Protein AF-A0A411WIQ0-F1 (afdb_monomer)

InterPro domains:
  IPR059517 Cold shock protein YnaE [PF27475] (28-64)

Mean predicted aligned error: 9.11 Å

Nearest PDB structures (foldseek):
  2oxl-assembly1_B  TM=8.894E-01  e=8.210E-02  Escherichia coli
  2v6y-assembly1_A  TM=5.281E-01  e=4.830E-01  Saccharolobus solfataricus
  9cnx-assembly1_D  TM=6.781E-01  e=2.678E+00  Escherichia coli
  8adg-assembly1_D  TM=4.585E-01  e=3.014E+00  Escherichia coli K-12

Sequence (84 aa):
MNKTPQEQVNNLLKKRQASIDKAAESMLSNVLGKAVISILEKGKPLSSATLLQYLQDELSDHPKSLAASWHQYAVDYLARYSEQ

Secondary structure (DSSP, 8-state):
-PPPHHHHHHHHHHHHHHHHHHHHHHHIIIIIHHHHHHHHHTT----HHHHHHHHHHHHHH-TTSTTHHHHHHHHHHHHHHH--

Foldseek 3Di:
DDDDPVSVVVVVVVVVVVVLVVCVVVLCCPPVVVLQVVCVVVVHDDDLVSSLVSLVVCCVVCVPDPCNVSSVSVNVVSVVVVVD

Structure (mmCIF, N/CA/C/O backbone):
data_AF-A0A411WIQ0-F1
#
_entry.id   AF-A0A411WIQ0-F1
#
loop_
_atom_site.group_PDB
_atom_site.id
_atom_site.type_symbol
_atom_site.label_atom_id
_atom_site.label_alt_id
_atom_site.label_comp_id
_atom_site.label_asym_id
_atom_site.label_entity_id
_atom_site.label_seq_id
_atom_site.pdbx_PDB_ins_code
_atom_site.Cartn_x
_atom_site.Cartn_y
_atom_site.Cartn_z
_atom_site.occupancy
_atom_site.B_iso_or_equiv
_atom_site.auth_seq_id
_atom_site.auth_comp_id
_at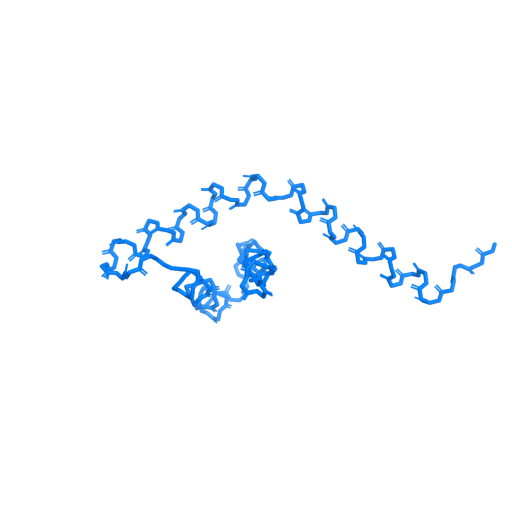om_site.auth_asym_id
_atom_site.auth_atom_id
_atom_site.pdbx_PDB_model_num
ATOM 1 N N . MET A 1 1 ? 27.984 -7.247 -28.485 1.00 49.62 1 MET A N 1
ATOM 2 C CA . MET A 1 1 ? 28.403 -7.806 -27.181 1.00 49.62 1 MET A CA 1
ATOM 3 C C . MET A 1 1 ? 27.154 -8.173 -26.398 1.00 49.62 1 MET A C 1
ATOM 5 O O . MET A 1 1 ? 26.342 -7.291 -26.137 1.00 49.62 1 MET A O 1
ATOM 9 N N . ASN A 1 2 ? 26.957 -9.460 -26.105 1.00 58.94 2 ASN A N 1
ATOM 10 C CA . ASN A 1 2 ? 25.816 -9.921 -25.312 1.00 58.94 2 ASN A CA 1
ATOM 11 C C . ASN A 1 2 ? 26.092 -9.625 -23.836 1.00 58.94 2 ASN A C 1
ATOM 13 O O . ASN A 1 2 ? 27.132 -10.025 -23.319 1.00 58.94 2 ASN A O 1
ATOM 17 N N . LYS A 1 3 ? 25.181 -8.893 -23.187 1.00 65.88 3 LYS A N 1
ATOM 18 C CA . LYS A 1 3 ? 25.258 -8.595 -21.751 1.00 65.88 3 LYS A CA 1
ATOM 19 C C . LYS A 1 3 ? 25.270 -9.898 -20.965 1.00 65.88 3 LYS A C 1
ATOM 21 O O . LYS A 1 3 ? 24.498 -10.806 -21.281 1.00 65.88 3 LYS A O 1
ATOM 26 N N . THR A 1 4 ? 26.112 -9.972 -19.943 1.00 77.69 4 THR A N 1
ATOM 27 C CA . THR A 1 4 ? 26.149 -11.140 -19.060 1.00 77.69 4 THR A CA 1
ATOM 28 C C . THR A 1 4 ? 24.801 -11.299 -18.338 1.00 77.69 4 THR A C 1
ATOM 30 O O . THR A 1 4 ? 24.120 -10.297 -18.090 1.00 77.69 4 THR A O 1
ATOM 33 N N . PRO A 1 5 ? 24.386 -12.523 -17.963 1.00 78.19 5 PRO A N 1
ATOM 34 C CA . PRO A 1 5 ? 23.148 -12.740 -17.204 1.00 78.19 5 PRO A CA 1
ATOM 35 C C . PRO A 1 5 ? 23.057 -11.866 -15.943 1.00 78.19 5 PRO A C 1
ATOM 37 O O . PRO A 1 5 ? 21.994 -11.361 -15.591 1.00 78.19 5 PRO A O 1
ATOM 40 N N . GLN A 1 6 ? 24.196 -11.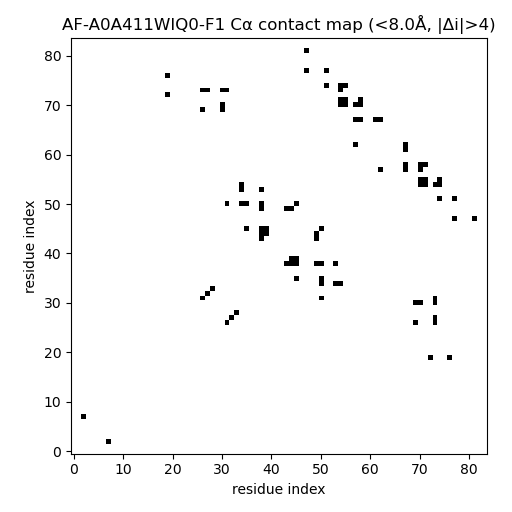596 -15.305 1.00 75.81 6 GLN A N 1
ATOM 41 C CA . GLN A 1 6 ? 24.279 -10.769 -14.103 1.00 75.81 6 GLN A CA 1
ATOM 42 C C . GLN A 1 6 ? 24.061 -9.276 -14.395 1.00 75.81 6 GLN A C 1
ATOM 44 O O . GLN A 1 6 ? 23.343 -8.593 -13.664 1.00 75.81 6 GLN A O 1
ATOM 49 N N . GLU A 1 7 ? 24.580 -8.767 -15.514 1.00 77.19 7 GLU A N 1
ATOM 50 C CA . GLU A 1 7 ? 24.246 -7.421 -15.993 1.00 77.19 7 GLU A CA 1
ATOM 51 C C . GLU A 1 7 ? 22.778 -7.297 -16.413 1.00 77.19 7 GLU A C 1
ATOM 53 O O . GLU A 1 7 ? 22.188 -6.222 -16.284 1.00 77.19 7 GLU A O 1
ATOM 58 N N . GLN A 1 8 ? 22.164 -8.367 -16.922 1.00 75.19 8 GLN A N 1
ATOM 59 C CA . GLN A 1 8 ? 20.737 -8.376 -17.245 1.00 75.19 8 GLN A CA 1
ATOM 60 C C . GLN A 1 8 ? 19.882 -8.277 -15.976 1.00 75.19 8 GLN A C 1
ATOM 62 O O . GLN A 1 8 ? 19.005 -7.416 -15.919 1.00 75.19 8 GLN A O 1
ATOM 67 N N . VAL A 1 9 ? 20.190 -9.064 -14.939 1.00 77.06 9 VAL A N 1
ATOM 68 C CA . VAL A 1 9 ? 19.514 -8.997 -13.630 1.00 77.06 9 VAL A CA 1
ATOM 69 C C . VAL A 1 9 ? 19.669 -7.613 -12.999 1.00 77.06 9 VAL A C 1
ATOM 71 O O . VAL A 1 9 ? 18.674 -6.996 -12.623 1.00 77.06 9 VAL A O 1
ATOM 74 N N . ASN A 1 10 ? 20.882 -7.056 -12.973 1.00 78.06 10 ASN A N 1
ATOM 75 C CA . ASN A 1 10 ? 21.116 -5.714 -12.433 1.00 78.06 10 ASN A CA 1
ATOM 76 C C . ASN A 1 10 ? 20.347 -4.627 -13.200 1.00 78.06 10 ASN A C 1
ATOM 78 O O . ASN A 1 10 ? 19.811 -3.694 -12.601 1.00 78.06 10 ASN A O 1
ATOM 82 N N . ASN A 1 11 ? 20.243 -4.751 -14.526 1.00 80.81 11 ASN A N 1
ATOM 83 C CA . ASN A 1 11 ? 19.439 -3.836 -15.335 1.00 80.81 11 ASN A CA 1
ATOM 84 C C . ASN A 1 11 ? 17.934 -3.986 -15.067 1.00 80.81 11 ASN A C 1
ATOM 86 O O . ASN A 1 11 ? 17.221 -2.984 -15.077 1.00 80.81 11 ASN A O 1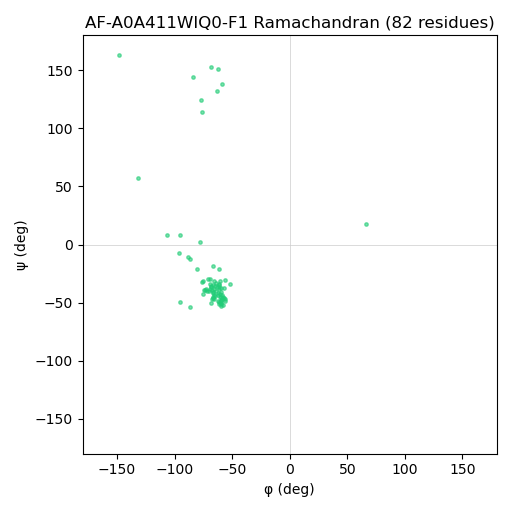
ATOM 90 N N . LEU A 1 12 ? 17.443 -5.202 -14.812 1.00 78.06 12 LEU A N 1
ATOM 91 C CA . LEU A 1 12 ? 16.048 -5.441 -14.434 1.00 78.06 12 LEU A CA 1
ATOM 92 C C . LEU A 1 12 ? 15.732 -4.840 -13.065 1.00 78.06 12 LEU A C 1
ATOM 94 O O . LEU A 1 12 ? 14.731 -4.139 -12.938 1.00 78.06 12 LEU A O 1
ATOM 98 N N . LEU A 1 13 ? 16.608 -5.030 -12.076 1.00 76.12 13 LEU A N 1
ATOM 99 C CA . LEU A 1 13 ? 16.463 -4.429 -10.750 1.00 76.12 13 LEU A CA 1
ATOM 100 C C . LEU A 1 13 ? 16.453 -2.898 -10.827 1.00 76.12 13 LEU A C 1
ATOM 102 O O . LEU A 1 13 ? 15.559 -2.270 -10.268 1.00 76.12 13 LEU A O 1
ATOM 106 N N . LYS A 1 14 ? 17.367 -2.292 -11.599 1.00 77.44 14 LYS A N 1
ATOM 107 C CA . LYS A 1 14 ? 17.382 -0.835 -11.826 1.00 77.44 14 LYS A CA 1
ATOM 108 C C . LYS A 1 14 ? 16.118 -0.328 -12.525 1.00 77.44 14 LYS A C 1
ATOM 110 O O . LYS A 1 14 ? 15.586 0.709 -12.145 1.00 77.44 14 LYS A O 1
ATOM 115 N N . LYS A 1 15 ? 15.611 -1.046 -13.533 1.00 76.19 15 LYS A N 1
ATOM 116 C CA . LYS A 1 15 ? 14.358 -0.681 -14.220 1.00 76.19 15 LYS A CA 1
ATOM 117 C C . LYS A 1 15 ? 13.140 -0.812 -13.308 1.00 76.19 15 LYS A C 1
ATOM 119 O O . LYS A 1 15 ? 12.271 0.059 -13.332 1.00 76.19 15 LYS A O 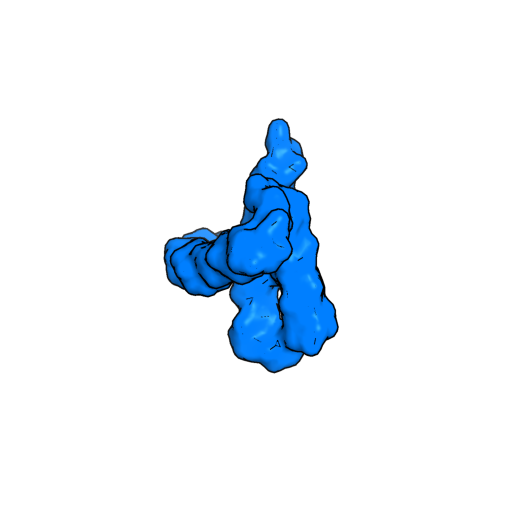1
ATOM 124 N N . ARG A 1 16 ? 13.088 -1.874 -12.497 1.00 71.56 16 ARG A N 1
ATOM 125 C CA . ARG A 1 16 ? 12.057 -2.067 -11.470 1.00 71.56 16 ARG A CA 1
ATOM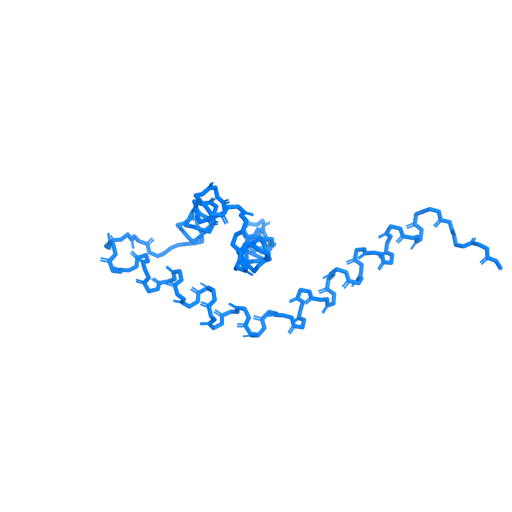 126 C C . ARG A 1 16 ? 12.096 -0.908 -10.481 1.00 71.56 16 ARG A C 1
ATOM 128 O O . ARG A 1 16 ? 11.058 -0.319 -10.217 1.00 71.56 16 ARG A O 1
ATOM 135 N N . GLN A 1 17 ? 13.293 -0.530 -10.039 1.00 70.06 17 GLN A N 1
ATOM 136 C CA . GLN A 1 17 ? 13.499 0.582 -9.125 1.00 70.06 17 GLN A CA 1
ATOM 137 C C . GLN A 1 17 ? 12.990 1.909 -9.686 1.00 70.06 17 GLN A C 1
ATOM 139 O O . GLN A 1 17 ? 12.148 2.544 -9.068 1.00 70.06 17 GLN A O 1
ATOM 144 N N . ALA A 1 18 ? 13.416 2.278 -10.893 1.00 76.12 18 ALA A N 1
ATOM 145 C CA . ALA A 1 18 ? 12.965 3.512 -11.531 1.00 76.12 18 ALA A CA 1
ATOM 146 C C . ALA A 1 18 ? 11.440 3.541 -11.753 1.00 76.12 18 ALA A C 1
ATOM 148 O O . ALA A 1 18 ? 10.824 4.603 -11.719 1.00 76.12 18 ALA A O 1
ATOM 149 N N . SER A 1 19 ? 10.823 2.375 -11.974 1.00 68.19 19 SER A N 1
ATOM 150 C CA . SER A 1 19 ? 9.366 2.259 -12.101 1.00 68.19 19 SER A CA 1
ATOM 151 C C . SER A 1 19 ? 8.661 2.448 -10.757 1.00 68.19 19 SER A C 1
ATOM 153 O O . SER A 1 19 ? 7.635 3.120 -10.719 1.00 68.19 19 SER A O 1
ATOM 155 N N . ILE A 1 20 ? 9.226 1.908 -9.671 1.00 66.50 20 ILE A N 1
ATOM 156 C CA . ILE A 1 20 ? 8.746 2.128 -8.299 1.00 66.50 20 ILE A CA 1
ATOM 157 C C . ILE A 1 20 ? 8.838 3.613 -7.952 1.00 66.50 20 ILE A C 1
ATOM 159 O O . ILE A 1 20 ? 7.842 4.184 -7.532 1.00 66.50 20 ILE A O 1
AT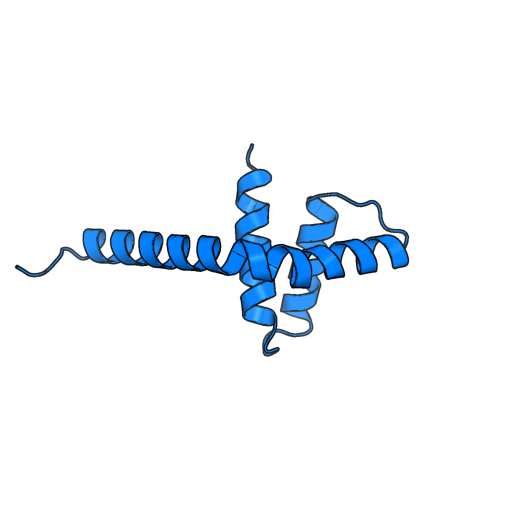OM 163 N N . ASP A 1 21 ? 9.981 4.255 -8.198 1.00 71.25 21 ASP A N 1
ATOM 164 C CA . ASP A 1 21 ? 10.194 5.668 -7.858 1.00 71.25 21 ASP A CA 1
ATOM 165 C C . ASP A 1 21 ? 9.262 6.592 -8.653 1.00 71.25 21 ASP A C 1
ATOM 167 O O . ASP A 1 21 ? 8.668 7.513 -8.099 1.00 71.25 21 ASP A O 1
ATOM 171 N N . LYS A 1 22 ? 9.048 6.303 -9.943 1.00 71.50 22 LYS A N 1
ATOM 172 C CA . LYS A 1 22 ? 8.092 7.042 -10.781 1.00 71.50 22 LYS A CA 1
ATOM 173 C C . LYS A 1 22 ? 6.639 6.829 -10.344 1.00 71.50 22 LYS A C 1
ATOM 175 O O . LYS A 1 22 ? 5.820 7.733 -10.470 1.00 71.50 22 LYS A O 1
ATOM 180 N N . ALA A 1 23 ? 6.304 5.629 -9.875 1.00 64.62 23 ALA A N 1
ATOM 181 C CA . ALA A 1 23 ? 4.971 5.308 -9.379 1.00 64.62 23 ALA A CA 1
ATOM 182 C C . ALA A 1 23 ? 4.748 5.801 -7.942 1.00 64.62 23 ALA A C 1
ATOM 184 O O . ALA A 1 23 ? 3.596 5.982 -7.559 1.00 64.62 23 ALA A O 1
ATOM 185 N N . ALA A 1 24 ? 5.813 6.041 -7.170 1.00 66.00 24 ALA A N 1
ATOM 186 C CA . ALA A 1 24 ? 5.750 6.348 -5.748 1.00 66.00 24 ALA A CA 1
ATOM 187 C C . ALA A 1 24 ? 4.872 7.566 -5.462 1.00 66.00 24 ALA A C 1
ATOM 189 O O . ALA A 1 24 ? 3.964 7.446 -4.654 1.00 66.00 24 ALA A O 1
ATOM 190 N N . GLU A 1 25 ? 5.040 8.693 -6.161 1.00 64.62 25 GLU A N 1
ATOM 191 C CA . GLU A 1 25 ? 4.205 9.888 -5.933 1.00 64.62 25 GLU A CA 1
ATOM 192 C C . GLU A 1 25 ? 2.706 9.614 -6.129 1.00 64.62 25 GLU A C 1
ATOM 194 O O . GLU A 1 25 ? 1.886 9.980 -5.290 1.00 64.62 25 GLU A O 1
ATOM 199 N N . SER A 1 26 ? 2.334 8.912 -7.203 1.00 66.06 26 SER A N 1
ATOM 200 C CA . SER A 1 26 ? 0.927 8.587 -7.485 1.00 66.06 26 SER A CA 1
ATOM 201 C C . SER A 1 26 ? 0.381 7.472 -6.582 1.00 66.06 26 SER A C 1
ATOM 203 O O . SER A 1 26 ? -0.804 7.455 -6.244 1.00 66.06 26 SER A O 1
ATOM 205 N N . MET A 1 27 ? 1.240 6.539 -6.173 1.00 66.88 27 MET A N 1
ATOM 206 C CA . MET A 1 27 ? 0.916 5.431 -5.277 1.00 66.88 27 MET A CA 1
ATOM 207 C C . MET A 1 27 ? 0.751 5.894 -3.829 1.00 66.88 27 MET A C 1
ATOM 209 O O . MET A 1 27 ? -0.143 5.415 -3.134 1.00 66.88 27 MET A O 1
ATOM 213 N N . LEU A 1 28 ? 1.595 6.824 -3.376 1.00 66.50 28 LEU A N 1
ATOM 214 C CA . LEU A 1 28 ? 1.630 7.336 -2.008 1.00 66.50 28 LEU A CA 1
ATOM 215 C C . LEU A 1 28 ? 0.290 7.969 -1.635 1.00 66.50 28 LEU A C 1
ATOM 217 O O . LEU A 1 28 ? -0.317 7.586 -0.637 1.00 66.50 28 LEU A O 1
ATOM 221 N N . SER A 1 29 ? -0.232 8.875 -2.460 1.00 64.50 29 SER A N 1
ATOM 222 C CA . SER A 1 29 ? -1.509 9.530 -2.156 1.00 64.50 29 SER A CA 1
ATOM 223 C C . SER A 1 29 ? -2.714 8.596 -2.288 1.00 64.50 29 SER A C 1
ATOM 225 O O . SER A 1 29 ? -3.700 8.780 -1.581 1.00 64.50 29 SER A O 1
ATOM 227 N N . ASN A 1 30 ? -2.658 7.594 -3.172 1.00 76.75 30 ASN A N 1
ATOM 228 C CA . ASN A 1 30 ? -3.832 6.787 -3.499 1.00 76.75 30 ASN A CA 1
ATOM 229 C C . ASN A 1 30 ? -3.906 5.488 -2.688 1.00 76.75 30 ASN A C 1
ATOM 231 O O . ASN A 1 30 ? -4.939 5.195 -2.104 1.00 76.75 30 ASN A O 1
ATOM 235 N N . VAL A 1 31 ? -2.823 4.715 -2.620 1.00 83.56 31 VAL A N 1
ATOM 236 C CA . VAL A 1 31 ? -2.788 3.439 -1.892 1.00 83.56 31 VAL A CA 1
ATOM 237 C C . VAL A 1 31 ? -2.447 3.658 -0.427 1.00 83.56 31 VAL A C 1
ATOM 239 O O . VAL A 1 31 ? -3.209 3.249 0.445 1.00 83.56 31 VAL A O 1
ATOM 242 N N . LEU A 1 32 ? -1.336 4.341 -0.143 1.00 82.44 32 LEU A N 1
ATOM 243 C CA . LEU A 1 32 ? -0.913 4.556 1.242 1.00 82.44 32 LEU A CA 1
ATOM 244 C C . LEU A 1 32 ? -1.856 5.526 1.960 1.00 82.44 32 LEU A C 1
ATOM 246 O O . LEU A 1 32 ? -2.257 5.248 3.085 1.00 82.44 32 LEU A O 1
ATOM 250 N N . GLY A 1 33 ? -2.310 6.590 1.291 1.00 83.31 33 GLY A N 1
ATOM 251 C CA . GLY A 1 33 ? -3.332 7.495 1.827 1.00 83.31 33 GLY A CA 1
ATOM 252 C C . GLY A 1 33 ? -4.641 6.786 2.200 1.00 83.31 33 GLY A C 1
ATOM 253 O O . GLY A 1 33 ? -5.148 6.982 3.304 1.00 83.31 33 GLY A O 1
ATOM 254 N N . LYS A 1 34 ? -5.163 5.908 1.329 1.00 85.94 34 LYS A N 1
ATOM 255 C CA . LYS A 1 34 ? -6.367 5.113 1.636 1.00 85.94 34 LYS A CA 1
ATOM 256 C C . LYS A 1 34 ? -6.129 4.124 2.769 1.00 85.94 34 LYS A C 1
ATOM 258 O O . LYS A 1 34 ? -6.955 4.052 3.670 1.00 85.94 34 LYS A O 1
ATOM 263 N N . ALA A 1 35 ? -4.994 3.426 2.766 1.00 88.25 35 ALA A N 1
ATOM 264 C CA . ALA A 1 35 ? -4.642 2.497 3.835 1.00 88.25 35 ALA A CA 1
ATOM 265 C C . ALA A 1 35 ? -4.581 3.205 5.199 1.00 88.25 35 ALA A C 1
ATOM 267 O O . ALA A 1 35 ? -5.141 2.706 6.170 1.00 88.25 35 ALA A O 1
ATOM 268 N N . VAL A 1 36 ? -3.977 4.400 5.269 1.00 89.25 36 VAL A N 1
ATOM 269 C CA . VAL A 1 36 ? -3.949 5.223 6.490 1.00 89.25 36 VAL A CA 1
ATOM 270 C C . VAL A 1 36 ? -5.366 5.545 6.965 1.00 89.25 36 VAL A C 1
ATOM 272 O O . VAL A 1 36 ? -5.682 5.292 8.126 1.00 89.25 36 VAL A O 1
ATOM 275 N N . ILE A 1 37 ? -6.225 6.065 6.082 1.00 88.94 37 ILE A N 1
ATOM 276 C CA . ILE A 1 37 ? -7.609 6.417 6.431 1.00 88.94 37 ILE A CA 1
ATOM 277 C C . ILE A 1 37 ? -8.364 5.179 6.929 1.00 88.94 37 ILE A C 1
ATOM 279 O O . ILE A 1 37 ? -8.912 5.206 8.027 1.00 88.94 37 ILE A O 1
ATOM 283 N N . SER A 1 38 ? -8.316 4.066 6.194 1.00 89.50 38 SER A N 1
ATOM 284 C CA . SER A 1 38 ? -9.016 2.832 6.564 1.00 89.50 38 SER A CA 1
ATOM 285 C C . SER A 1 38 ? -8.509 2.208 7.869 1.00 89.50 38 SER A C 1
ATOM 287 O O . SER A 1 38 ? -9.290 1.610 8.608 1.00 89.50 38 SER A O 1
ATOM 289 N N . ILE A 1 39 ? -7.218 2.335 8.187 1.00 91.00 39 ILE A N 1
ATOM 290 C CA . ILE A 1 39 ? -6.655 1.897 9.474 1.00 91.00 39 ILE A CA 1
ATOM 291 C C . ILE A 1 39 ? -7.214 2.744 10.620 1.00 91.00 39 ILE A C 1
ATOM 293 O O . ILE A 1 39 ? -7.645 2.188 11.635 1.00 91.00 39 ILE A O 1
ATOM 297 N N . LEU A 1 40 ? -7.242 4.068 10.445 1.00 88.75 40 LEU A N 1
ATOM 298 C CA . LEU A 1 40 ? -7.746 5.006 11.447 1.00 88.75 40 LEU A CA 1
ATOM 299 C C . LEU A 1 40 ? -9.258 4.853 11.668 1.00 88.75 40 LEU A C 1
ATOM 301 O O . LEU A 1 40 ? -9.698 4.824 12.814 1.00 88.75 40 LEU A O 1
ATOM 305 N N . GLU A 1 41 ? -10.046 4.673 10.605 1.00 91.94 41 GLU A N 1
ATOM 306 C CA . GLU A 1 41 ? -11.493 4.412 10.686 1.00 91.94 41 GLU A CA 1
ATOM 307 C C . GLU A 1 41 ? -11.812 3.114 11.438 1.00 91.94 41 GLU A C 1
ATOM 309 O O . GLU A 1 41 ? -12.796 3.037 12.171 1.00 91.94 41 GLU A O 1
ATOM 314 N N . LYS A 1 42 ? -10.948 2.098 11.313 1.00 89.00 42 LYS A N 1
ATOM 315 C CA . LYS A 1 42 ? -11.048 0.836 12.063 1.00 89.00 42 LYS A CA 1
ATOM 316 C C . LYS A 1 42 ? -10.550 0.954 13.512 1.00 89.00 42 LYS A C 1
ATOM 318 O O . LYS A 1 42 ? -10.509 -0.055 14.214 1.00 89.00 42 LYS A O 1
ATOM 323 N N . GLY A 1 43 ? -10.136 2.145 13.955 1.00 89.44 43 GLY A N 1
ATOM 324 C CA . GLY A 1 43 ? -9.615 2.393 15.302 1.00 89.44 43 GLY A CA 1
ATOM 325 C C . GLY A 1 43 ? -8.284 1.693 15.591 1.00 89.44 43 GLY A C 1
ATOM 326 O O . GLY A 1 43 ? -7.923 1.515 16.754 1.00 89.44 43 GLY A O 1
ATOM 327 N N . LYS A 1 44 ? -7.559 1.254 14.554 1.00 87.75 44 LYS A N 1
ATOM 328 C CA . LYS A 1 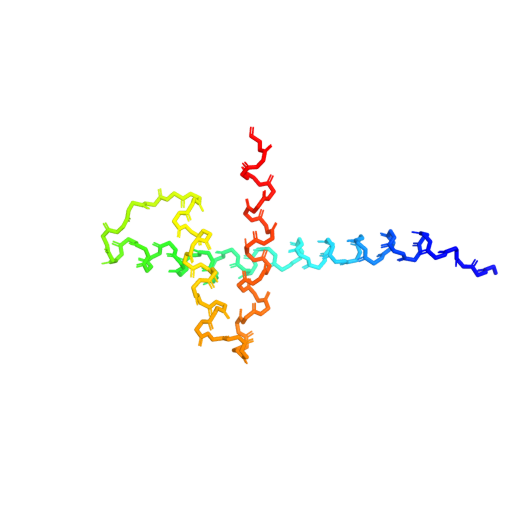44 ? -6.263 0.592 14.715 1.00 87.75 44 LYS A CA 1
ATOM 329 C C . LYS A 1 44 ? -5.150 1.642 14.837 1.00 87.75 44 LYS A C 1
ATOM 331 O O . LYS A 1 44 ? -5.203 2.671 14.162 1.00 87.75 44 LYS A O 1
ATOM 336 N N . PRO A 1 45 ? -4.112 1.392 15.653 1.00 87.62 45 PRO A N 1
ATOM 337 C CA . PRO A 1 45 ? -2.981 2.304 15.759 1.00 87.62 45 PRO A CA 1
ATOM 338 C C . PRO A 1 45 ? -2.244 2.397 14.420 1.00 87.62 45 PRO A C 1
ATOM 340 O O . PRO A 1 45 ? -1.924 1.376 13.800 1.00 87.62 45 PRO A O 1
ATOM 343 N N . LEU A 1 46 ? -1.952 3.624 13.986 1.00 88.62 46 LEU A N 1
ATOM 344 C CA . LEU A 1 46 ? -1.185 3.856 12.771 1.00 88.62 46 LEU A CA 1
ATOM 345 C C . LEU A 1 46 ? 0.299 3.583 13.034 1.00 88.62 46 LEU A C 1
ATOM 347 O O . LEU A 1 46 ? 0.949 4.287 13.801 1.00 88.62 46 LEU A O 1
ATOM 351 N N . SER A 1 47 ? 0.827 2.550 12.387 1.00 87.94 47 SER A N 1
ATOM 352 C CA . SER A 1 47 ? 2.242 2.186 12.423 1.00 87.94 47 SER A CA 1
ATOM 353 C C . SER A 1 47 ? 2.648 1.555 11.093 1.00 87.94 47 SER A C 1
ATOM 355 O O . SER A 1 47 ? 1.784 1.089 10.342 1.00 87.94 47 SER A O 1
ATOM 357 N N . SER A 1 48 ? 3.951 1.484 10.814 1.00 84.62 48 SER A N 1
ATOM 358 C CA . SER A 1 48 ? 4.471 0.788 9.629 1.00 84.62 48 SER A CA 1
ATOM 359 C C . SER A 1 48 ? 4.026 -0.677 9.585 1.00 84.62 48 SER A C 1
ATOM 361 O O . SER A 1 48 ? 3.667 -1.173 8.522 1.00 84.62 48 SER A O 1
ATOM 363 N N . ALA A 1 49 ? 3.967 -1.349 10.742 1.00 87.50 49 ALA A N 1
ATOM 364 C CA . ALA A 1 49 ? 3.489 -2.726 10.847 1.00 87.50 49 ALA A CA 1
ATOM 365 C C . ALA A 1 49 ? 2.000 -2.844 10.489 1.00 87.50 49 ALA A C 1
ATOM 367 O O . ALA A 1 49 ? 1.613 -3.725 9.726 1.00 87.50 49 ALA A O 1
ATOM 368 N N . THR A 1 50 ? 1.164 -1.925 10.981 1.00 89.81 50 THR A N 1
ATOM 369 C CA . THR A 1 50 ? -0.274 -1.918 10.673 1.00 89.81 50 THR A CA 1
ATOM 370 C C . THR A 1 50 ? -0.534 -1.637 9.191 1.00 89.81 50 THR A C 1
ATOM 372 O O . THR A 1 50 ? -1.428 -2.240 8.602 1.00 89.81 50 THR A O 1
ATOM 375 N N . LEU A 1 51 ? 0.255 -0.746 8.579 1.00 89.69 51 LEU A N 1
ATOM 376 C CA . LEU A 1 51 ? 0.192 -0.444 7.146 1.00 89.69 51 LEU A CA 1
ATOM 377 C C . LEU A 1 51 ? 0.605 -1.641 6.288 1.00 89.69 51 LEU A C 1
ATOM 379 O O . LEU A 1 51 ? -0.102 -1.981 5.343 1.00 89.69 51 LEU A O 1
ATOM 383 N N . LEU A 1 52 ? 1.715 -2.296 6.633 1.00 90.38 52 LEU A N 1
ATOM 384 C CA . LEU A 1 52 ? 2.173 -3.505 5.948 1.00 90.38 52 LEU A CA 1
ATOM 385 C C . LEU A 1 52 ? 1.127 -4.614 6.023 1.00 90.38 52 LEU A C 1
ATOM 387 O O . LEU A 1 52 ? 0.774 -5.172 4.987 1.00 90.38 52 LEU A O 1
ATOM 391 N N . GLN A 1 53 ? 0.592 -4.878 7.218 1.00 91.25 53 GLN A N 1
ATOM 392 C CA . GLN A 1 53 ? -0.444 -5.891 7.400 1.00 91.25 53 GLN A CA 1
ATOM 393 C C . GLN A 1 53 ? -1.680 -5.574 6.552 1.00 91.25 53 GLN A C 1
ATOM 395 O O . GLN A 1 53 ? -2.153 -6.439 5.829 1.00 91.25 53 GLN A O 1
ATOM 400 N N . TYR A 1 54 ? -2.159 -4.325 6.573 1.00 92.06 54 TYR A N 1
ATOM 401 C CA . TYR A 1 54 ? -3.311 -3.912 5.768 1.00 92.06 54 TYR A CA 1
ATOM 402 C C . TYR A 1 54 ? -3.101 -4.189 4.272 1.00 92.06 54 TYR A C 1
ATOM 404 O O . TYR A 1 54 ? -3.972 -4.740 3.607 1.00 92.06 54 TYR A O 1
ATOM 412 N N . LEU A 1 55 ? -1.935 -3.827 3.733 1.00 91.06 55 LEU A N 1
ATOM 413 C CA . LEU A 1 55 ? -1.628 -4.026 2.315 1.00 91.06 55 LEU A CA 1
ATOM 414 C C . LEU A 1 55 ? -1.468 -5.509 1.953 1.00 91.06 55 LEU A C 1
ATOM 416 O O . LEU A 1 55 ? -1.829 -5.911 0.848 1.00 91.06 55 LEU A O 1
ATOM 420 N N . GLN A 1 56 ? -0.933 -6.318 2.868 1.00 91.31 56 GLN A N 1
ATOM 421 C CA . GLN A 1 56 ? -0.829 -7.768 2.699 1.00 91.31 56 GLN A CA 1
ATOM 422 C C . GLN A 1 56 ? -2.203 -8.448 2.736 1.00 91.31 56 GLN A C 1
ATOM 424 O O . GLN A 1 56 ? -2.445 -9.355 1.937 1.00 91.31 56 GLN A O 1
ATOM 429 N N . ASP A 1 57 ? -3.105 -7.983 3.601 1.00 91.81 57 ASP A N 1
ATOM 430 C CA . ASP A 1 57 ? -4.493 -8.447 3.656 1.00 91.81 57 ASP A CA 1
ATOM 431 C C . ASP A 1 57 ? -5.204 -8.132 2.326 1.00 91.81 57 ASP A C 1
ATOM 433 O O . ASP A 1 57 ? -5.735 -9.034 1.686 1.00 91.81 57 ASP A O 1
ATOM 437 N N . GLU A 1 58 ? -5.099 -6.897 1.817 1.00 90.38 58 GLU A N 1
ATOM 438 C CA . GLU A 1 58 ? -5.673 -6.497 0.517 1.00 90.38 58 GLU A CA 1
ATOM 439 C C . GLU A 1 58 ? -5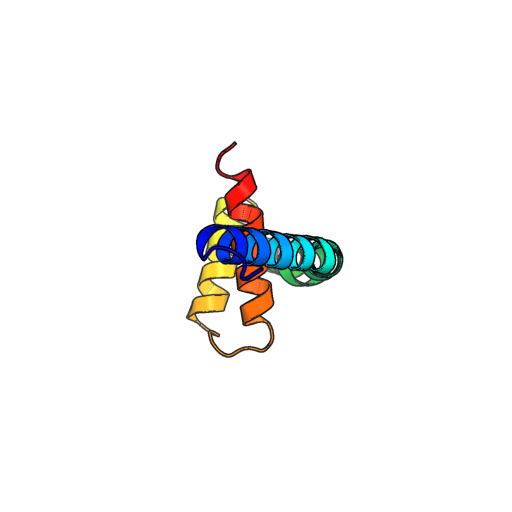.125 -7.318 -0.665 1.00 90.38 58 GLU A C 1
ATOM 441 O O . GLU A 1 58 ? -5.852 -7.642 -1.607 1.00 90.38 58 GLU A O 1
ATOM 446 N N . LEU A 1 59 ? -3.837 -7.673 -0.640 1.00 90.75 59 LEU A N 1
ATOM 447 C CA . LEU A 1 59 ? -3.230 -8.554 -1.644 1.00 90.75 59 LEU A CA 1
ATOM 448 C C . LEU A 1 59 ? -3.753 -9.990 -1.552 1.00 90.75 59 LEU A C 1
ATOM 450 O O . LEU A 1 59 ? -3.910 -10.644 -2.584 1.00 90.75 59 LEU A O 1
ATOM 454 N N . SER A 1 60 ? -4.008 -10.472 -0.337 1.00 90.50 60 SER A N 1
ATOM 455 C CA . SER A 1 60 ? -4.490 -11.830 -0.080 1.00 90.50 60 SER A CA 1
ATOM 456 C C . SER A 1 60 ? -5.971 -11.977 -0.428 1.00 90.50 60 SER A C 1
ATOM 458 O O . SER A 1 60 ? -6.355 -12.949 -1.081 1.00 90.50 60 SER A O 1
ATOM 460 N N . ASP A 1 61 ? -6.783 -10.984 -0.067 1.00 90.69 61 ASP A N 1
ATOM 461 C CA . ASP A 1 61 ? -8.225 -10.957 -0.313 1.00 90.69 61 ASP A CA 1
ATOM 462 C C . ASP A 1 61 ? -8.546 -10.635 -1.780 1.00 90.69 61 ASP A C 1
ATOM 464 O O . ASP A 1 61 ? -9.527 -11.132 -2.350 1.00 90.69 61 ASP A O 1
ATOM 468 N N . HIS A 1 62 ? -7.709 -9.820 -2.432 1.00 88.31 62 HIS A N 1
ATOM 469 C CA . HIS A 1 62 ? -7.938 -9.333 -3.792 1.00 88.31 62 HIS A CA 1
ATOM 470 C C . HIS A 1 62 ? -6.713 -9.480 -4.721 1.00 88.31 62 HIS A C 1
ATOM 472 O O . HIS A 1 62 ? -6.307 -8.511 -5.377 1.00 88.31 62 HIS A O 1
ATOM 478 N N . PRO A 1 63 ? -6.171 -10.702 -4.909 1.00 84.75 63 PRO A N 1
ATOM 479 C CA . PRO A 1 63 ? -4.899 -10.932 -5.609 1.00 84.75 63 PRO A CA 1
ATOM 480 C C . PRO A 1 63 ? -4.931 -10.590 -7.105 1.00 84.75 63 PRO A C 1
ATOM 482 O O . PRO A 1 63 ? -3.890 -10.423 -7.735 1.00 84.75 63 PRO A O 1
ATOM 485 N N . LYS A 1 64 ? -6.126 -10.499 -7.700 1.00 85.50 64 LYS A N 1
ATOM 486 C CA . LYS A 1 64 ? -6.332 -10.168 -9.120 1.00 85.50 64 LYS A CA 1
ATOM 487 C C . LYS A 1 64 ? -6.864 -8.750 -9.340 1.00 85.50 64 LYS A C 1
ATOM 489 O O . LYS A 1 64 ? -7.261 -8.428 -10.459 1.00 85.50 64 LYS A O 1
ATOM 494 N N . SER A 1 65 ? -6.938 -7.916 -8.300 1.00 83.38 65 SER A N 1
ATOM 495 C CA . SER A 1 65 ? -7.440 -6.552 -8.471 1.00 83.38 65 SER A CA 1
ATOM 496 C C . SER A 1 65 ? -6.470 -5.711 -9.301 1.00 83.38 65 SER A C 1
ATOM 498 O O . SER A 1 65 ? -5.257 -5.918 -9.281 1.00 83.38 65 SER A O 1
ATOM 500 N N . LEU A 1 66 ? -6.998 -4.703 -9.996 1.00 76.62 66 LEU A N 1
ATOM 501 C CA . LEU A 1 66 ? -6.175 -3.722 -10.714 1.00 76.62 66 LEU A CA 1
ATOM 502 C C . LEU A 1 66 ? -5.246 -2.938 -9.769 1.00 76.62 66 LEU A C 1
ATOM 504 O O . LEU A 1 66 ? -4.241 -2.386 -10.212 1.00 76.62 66 LEU A O 1
ATOM 508 N N . ALA A 1 67 ? -5.576 -2.903 -8.474 1.00 80.81 67 ALA A N 1
ATOM 509 C CA . ALA A 1 67 ? -4.775 -2.278 -7.432 1.00 80.81 67 ALA A CA 1
ATOM 510 C C . ALA A 1 67 ? -3.725 -3.226 -6.826 1.00 80.81 67 ALA A C 1
ATOM 512 O O . ALA A 1 67 ? -2.839 -2.749 -6.128 1.00 80.81 67 ALA A O 1
ATOM 513 N N . ALA A 1 68 ? -3.760 -4.535 -7.106 1.00 84.88 68 ALA A N 1
ATOM 514 C CA . ALA A 1 68 ? -2.849 -5.507 -6.498 1.00 84.88 68 ALA A CA 1
ATOM 515 C C . ALA A 1 68 ? -1.374 -5.189 -6.796 1.00 84.88 68 ALA A C 1
ATOM 517 O O . ALA A 1 68 ? -0.535 -5.219 -5.903 1.00 84.88 68 ALA A O 1
ATOM 518 N N . SER A 1 69 ? -1.046 -4.783 -8.024 1.00 82.56 69 SER A N 1
ATOM 519 C CA . SER A 1 69 ? 0.318 -4.347 -8.360 1.00 82.56 69 SER A CA 1
ATOM 520 C C . SER A 1 69 ? 0.756 -3.120 -7.554 1.00 82.56 69 SER A C 1
ATOM 522 O O . SER A 1 69 ? 1.906 -3.039 -7.131 1.00 82.56 69 SER A O 1
ATOM 524 N N . TRP A 1 70 ? -0.165 -2.194 -7.284 1.00 8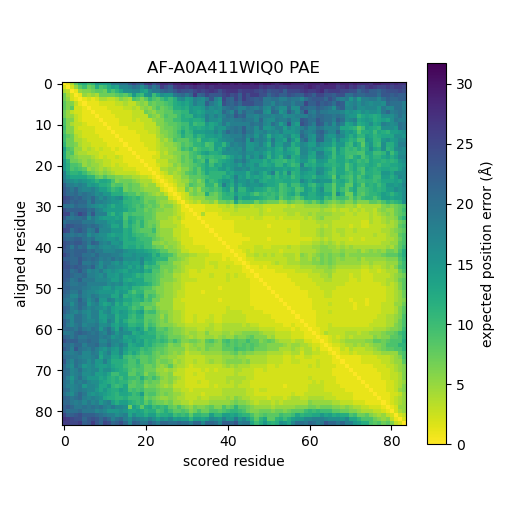3.56 70 TRP A N 1
ATOM 525 C CA . TRP A 1 70 ? 0.091 -1.004 -6.477 1.00 83.56 70 TRP A CA 1
ATOM 526 C C . TRP A 1 70 ? 0.219 -1.324 -4.983 1.00 83.56 70 TRP A C 1
ATOM 528 O O . TRP A 1 70 ? 1.107 -0.785 -4.328 1.00 83.56 70 TRP A O 1
ATOM 538 N N . HIS A 1 71 ? -0.597 -2.238 -4.450 1.00 87.62 71 HIS A N 1
ATOM 539 C CA . HIS A 1 71 ? -0.438 -2.748 -3.086 1.00 87.62 71 HIS A CA 1
ATOM 540 C C . HIS A 1 71 ? 0.918 -3.441 -2.915 1.00 87.62 71 HIS A C 1
ATOM 542 O O . HIS A 1 71 ? 1.623 -3.165 -1.947 1.00 87.62 71 HIS A O 1
ATOM 548 N N . GLN A 1 72 ? 1.344 -4.251 -3.891 1.00 86.12 72 GLN A N 1
ATOM 549 C CA . GLN A 1 72 ? 2.660 -4.893 -3.864 1.00 86.12 72 GLN A CA 1
ATOM 550 C C . GLN A 1 72 ? 3.801 -3.870 -3.881 1.00 86.12 72 GLN A C 1
ATOM 552 O O . GLN A 1 72 ? 4.756 -4.004 -3.120 1.00 86.12 72 GLN A O 1
ATOM 557 N N . TYR A 1 73 ? 3.710 -2.828 -4.710 1.00 84.44 73 TYR A N 1
ATOM 558 C CA . TYR A 1 73 ? 4.709 -1.760 -4.709 1.00 84.44 73 TYR A CA 1
ATOM 559 C C . TYR A 1 73 ? 4.758 -1.002 -3.377 1.00 84.44 73 TYR A C 1
ATOM 561 O O . TYR A 1 73 ? 5.846 -0.646 -2.928 1.00 84.44 73 TYR A O 1
ATOM 569 N N . ALA A 1 74 ? 3.615 -0.789 -2.721 1.00 85.00 74 ALA A N 1
ATOM 570 C CA . ALA A 1 74 ? 3.560 -0.152 -1.410 1.00 85.00 74 ALA A CA 1
ATOM 571 C C . ALA A 1 74 ? 4.191 -1.028 -0.314 1.00 85.00 74 ALA A C 1
ATOM 573 O O . ALA A 1 74 ? 4.929 -0.507 0.521 1.00 85.00 74 ALA A O 1
ATOM 574 N N . VAL A 1 75 ? 3.976 -2.349 -0.354 1.00 88.56 75 VAL A N 1
ATOM 575 C CA . VAL A 1 75 ? 4.649 -3.311 0.539 1.00 88.56 75 VAL A CA 1
ATOM 576 C C . VAL A 1 75 ? 6.163 -3.276 0.330 1.00 88.56 75 VAL A C 1
ATOM 578 O O . VAL A 1 75 ? 6.906 -3.087 1.291 1.00 88.56 75 VAL A O 1
ATOM 581 N N . ASP A 1 76 ? 6.622 -3.386 -0.920 1.00 84.81 76 ASP A N 1
ATOM 582 C CA . ASP A 1 76 ? 8.050 -3.362 -1.264 1.00 84.81 76 ASP A CA 1
ATOM 583 C C . ASP A 1 76 ? 8.718 -2.033 -0.863 1.00 84.81 76 ASP A C 1
ATOM 585 O O . ASP A 1 76 ? 9.886 -2.011 -0.471 1.00 84.81 76 ASP A O 1
ATOM 589 N N . TYR A 1 77 ? 7.989 -0.918 -0.966 1.00 83.19 77 TYR A N 1
ATOM 590 C CA . TYR A 1 77 ? 8.457 0.396 -0.536 1.00 83.19 77 TYR A CA 1
ATOM 591 C C . TYR A 1 77 ? 8.599 0.468 0.988 1.00 83.19 77 TYR A C 1
ATOM 593 O O . TYR A 1 77 ? 9.660 0.848 1.477 1.00 83.19 77 TYR A O 1
ATOM 601 N N . LEU A 1 78 ? 7.571 0.068 1.744 1.00 81.50 78 LEU A N 1
ATOM 602 C CA . LEU A 1 78 ? 7.584 0.117 3.210 1.00 81.50 78 LEU A CA 1
ATOM 603 C C . LEU A 1 78 ? 8.627 -0.826 3.823 1.00 81.50 78 LEU A C 1
ATOM 605 O O . LEU A 1 78 ? 9.271 -0.447 4.800 1.00 81.50 78 LEU A O 1
ATOM 609 N N . ALA A 1 79 ? 8.847 -2.002 3.225 1.00 80.62 79 ALA A N 1
ATOM 610 C CA . ALA A 1 79 ? 9.846 -2.970 3.684 1.00 80.62 79 ALA A CA 1
ATOM 611 C C . ALA A 1 79 ? 11.269 -2.379 3.756 1.00 80.62 79 ALA A C 1
ATOM 613 O O . ALA A 1 79 ? 12.055 -2.740 4.626 1.00 80.62 79 ALA A O 1
ATOM 614 N N . ARG A 1 80 ? 11.595 -1.410 2.890 1.00 75.50 80 ARG A N 1
ATOM 615 C CA . ARG A 1 80 ? 12.908 -0.737 2.886 1.00 75.50 80 ARG A CA 1
ATOM 616 C C . ARG A 1 80 ? 13.150 0.158 4.086 1.00 75.50 80 ARG A C 1
ATOM 618 O O . ARG A 1 80 ? 14.297 0.373 4.459 1.00 75.50 80 ARG A O 1
ATOM 625 N N . TYR A 1 81 ? 12.080 0.716 4.638 1.00 70.00 81 TYR A N 1
ATOM 626 C CA . TYR A 1 81 ? 12.144 1.632 5.773 1.00 70.00 81 TYR A CA 1
ATOM 627 C C . TYR A 1 81 ? 11.904 0.917 7.106 1.00 70.00 81 TYR A C 1
ATOM 629 O O . TYR A 1 81 ? 12.065 1.537 8.149 1.00 70.00 81 TYR A O 1
ATOM 637 N N . SER A 1 82 ? 11.528 -0.368 7.091 1.00 61.84 82 SER A N 1
ATOM 638 C CA . SER A 1 82 ? 11.451 -1.204 8.296 1.00 61.84 82 SER A CA 1
ATOM 639 C C . SER A 1 82 ? 12.769 -1.893 8.667 1.00 61.84 82 SER A C 1
ATOM 641 O O . SER A 1 82 ? 12.863 -2.436 9.761 1.00 61.84 82 SER A O 1
ATOM 643 N N . GLU A 1 83 ? 13.764 -1.903 7.771 1.00 53.19 83 GLU A N 1
ATOM 644 C CA . GLU A 1 83 ? 15.108 -2.462 8.018 1.00 53.19 83 GLU A CA 1
ATOM 645 C C . GLU A 1 83 ? 16.144 -1.403 8.461 1.00 53.19 83 GLU A C 1
ATOM 647 O O . GLU A 1 83 ? 17.336 -1.705 8.534 1.00 53.19 83 GLU A O 1
ATOM 652 N N . GLN A 1 84 ? 15.707 -0.168 8.741 1.00 44.53 84 GLN A N 1
ATOM 653 C CA . GLN A 1 84 ? 16.528 0.922 9.295 1.00 44.53 84 GLN A CA 1
ATOM 654 C C . GLN A 1 84 ? 16.204 1.152 10.770 1.00 44.53 84 GLN A C 1
ATOM 656 O O . GLN A 1 84 ? 17.155 1.466 11.519 1.00 44.53 84 GLN A O 1
#

pLDDT: mean 79.83, std 10.52, range [44.53, 92.06]

Radius of gyration: 15.34 Å; Cα contacts (8 Å, |Δi|>4): 49; chains: 1; bounding box: 40×23×43 Å

Organism: NCBI:txid2498113

Solvent-accessible surface area (backbone atoms only — not comparable to full-atom values): 4867 Å² total; per-residue (Å²): 134,85,76,52,73,65,57,50,51,53,49,50,53,50,52,50,47,56,51,48,63,69,42,39,70,66,40,45,65,56,53,53,43,46,51,52,52,56,37,51,76,70,72,43,76,91,44,76,66,51,54,45,50,52,40,52,48,50,37,68,79,34,65,85,43,92,56,28,68,57,37,51,51,50,44,62,56,51,56,65,68,72,78,112